Protein AF-A0A844MEP2-F1 (afdb_monomer)

Secondary structure (DSSP, 8-state):
--------------HHHHHHHHHHHT--HHHHHHHHTS-HHHHHHHHTTSSPPPHHHHHHHHHHHHHHHHHHHH-SS--GGGGG-B-TTS-BHHHHHHSSS--HHHHHHHHHHHHHHHHTTPPPPP---PPPHHHHHHHH-S--------B-TTT--B----

pLDDT: mean 77.65, std 20.52, range [38.84, 97.31]

Nearest PDB structures (foldseek):
  6fkg-assembly1_C  TM=6.777E-01  e=9.430E-04  Mycobacterium tuberculosis H37Rv
  8qnl-assembly1_D  TM=6.157E-01  e=3.769E-03  Pseudomonas aeruginosa PAO1
  8qnq-assembly1_B  TM=6.188E-01  e=3.769E-03  Pseudomonas aeruginosa PAO1
  8gug-assembly1_C-2  TM=6.137E-01  e=2.158E-02  Vibrio parahaemolyticus RIMD 2210633
  4ia8-assembly1_B  TM=8.366E-01  e=6.717E-01  Enterobacter sp. RFL1396

Foldseek 3Di:
DDCPPPPPVPDDDDLVLLVLLCQQQVDDLCLSCLLLVHDSVVNVCSNVVVDDDDPSSVVLSVLSSVLSVLLVVLDVHHLPPQQCAADPVRDHLSRLSNDPDRPVVVNSVNSNVSSVCVVVVNDRPDPPPPQPPVRVVVVVPPDDPDDDFDADPVPRDGDDDD

Radius of gyration: 23.88 Å; Cα contacts (8 Å, |Δi|>4): 126; chains: 1; bounding box: 70×36×71 Å

Structure (mmCIF, N/CA/C/O backbone):
data_AF-A0A844MEP2-F1
#
_entry.id   AF-A0A844MEP2-F1
#
loop_
_atom_site.group_PDB
_atom_site.id
_atom_site.type_symbol
_atom_site.label_atom_id
_atom_site.label_alt_id
_atom_site.label_comp_id
_atom_site.label_asym_id
_atom_site.label_entity_id
_atom_site.label_seq_id
_atom_site.pdbx_PDB_ins_code
_atom_site.Cartn_x
_atom_site.Cartn_y
_atom_site.Cartn_z
_atom_site.occupancy
_atom_site.B_iso_or_equiv
_atom_site.auth_seq_id
_atom_site.auth_comp_id
_atom_site.auth_asym_id
_atom_site.auth_atom_id
_atom_site.pdbx_PDB_model_num
ATOM 1 N N . MET A 1 1 ? -28.282 -8.936 -30.374 1.00 38.91 1 MET A N 1
ATOM 2 C CA . MET A 1 1 ? -26.816 -8.911 -30.577 1.00 38.91 1 MET A CA 1
ATOM 3 C C . MET A 1 1 ? -26.306 -7.753 -29.754 1.00 38.91 1 MET A C 1
ATOM 5 O O . MET A 1 1 ? -26.269 -6.623 -30.220 1.00 38.91 1 MET A O 1
ATOM 9 N N . ASP A 1 2 ? -26.074 -8.042 -28.482 1.00 40.22 2 ASP A N 1
ATOM 10 C CA . ASP A 1 2 ? -25.733 -7.070 -27.456 1.00 40.22 2 ASP A CA 1
ATOM 11 C C . ASP A 1 2 ? -24.254 -6.704 -27.552 1.00 40.22 2 ASP A C 1
ATOM 13 O O . ASP A 1 2 ? -23.377 -7.426 -27.079 1.00 40.22 2 ASP A O 1
ATOM 17 N N . GLU A 1 3 ? -23.970 -5.556 -28.164 1.00 38.84 3 GLU A N 1
ATOM 18 C CA . GLU A 1 3 ? -22.690 -4.867 -28.020 1.00 38.84 3 GLU A CA 1
ATOM 19 C C . GLU A 1 3 ? -22.607 -4.228 -26.626 1.00 38.84 3 GLU A C 1
ATOM 21 O O . GLU A 1 3 ? -22.638 -3.007 -26.457 1.00 38.84 3 GLU A O 1
ATOM 26 N N . ALA A 1 4 ? -22.467 -5.058 -25.592 1.00 39.66 4 ALA A N 1
ATOM 27 C CA . ALA A 1 4 ? -21.954 -4.604 -24.309 1.00 39.66 4 ALA A CA 1
ATOM 28 C C . ALA A 1 4 ? -20.4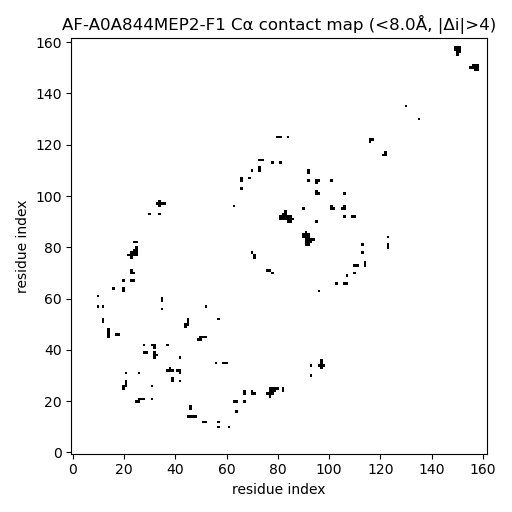65 -4.283 -24.496 1.00 39.66 4 ALA A C 1
ATOM 30 O O . ALA A 1 4 ? -19.586 -5.117 -24.275 1.00 39.66 4 ALA A O 1
ATOM 31 N N . LYS A 1 5 ? -20.188 -3.066 -24.982 1.00 42.03 5 LYS A N 1
ATOM 32 C CA . LYS A 1 5 ? -18.845 -2.501 -25.136 1.00 42.03 5 LYS A CA 1
ATOM 33 C C . LYS A 1 5 ? -18.115 -2.536 -23.796 1.00 42.03 5 LYS A C 1
ATOM 35 O O . LYS A 1 5 ? -18.253 -1.656 -22.951 1.00 42.03 5 LYS A O 1
ATOM 40 N N . ASN A 1 6 ? -17.336 -3.600 -23.663 1.00 43.22 6 ASN A N 1
ATOM 41 C CA . ASN A 1 6 ? -16.095 -3.768 -22.932 1.00 43.22 6 ASN A CA 1
ATOM 42 C C . ASN A 1 6 ? -15.346 -2.435 -22.734 1.00 43.22 6 ASN A C 1
ATOM 44 O O . ASN A 1 6 ? -14.435 -2.104 -23.491 1.00 43.22 6 ASN A O 1
ATOM 48 N N . ARG A 1 7 ? -15.701 -1.671 -21.695 1.00 43.31 7 ARG A N 1
ATOM 49 C CA . ARG A 1 7 ? -14.838 -0.619 -21.148 1.00 43.31 7 ARG A CA 1
ATOM 50 C C . ARG A 1 7 ? -13.739 -1.301 -20.340 1.00 43.31 7 ARG A C 1
ATOM 52 O O . ARG A 1 7 ? -13.753 -1.278 -19.114 1.00 43.31 7 ARG A O 1
ATOM 59 N N . LYS A 1 8 ? -12.787 -1.941 -21.026 1.00 44.16 8 LYS A N 1
ATOM 60 C CA . LYS A 1 8 ? -11.467 -2.142 -20.429 1.00 44.16 8 LYS A CA 1
ATOM 61 C C . LYS A 1 8 ? -10.918 -0.740 -20.209 1.00 44.16 8 LYS A C 1
ATOM 63 O O . LYS A 1 8 ? -10.584 -0.054 -21.165 1.00 44.16 8 LYS A O 1
ATOM 68 N N . SER A 1 9 ? -10.945 -0.298 -18.957 1.00 46.25 9 SER A N 1
ATOM 69 C CA . SER A 1 9 ? -10.125 0.807 -18.481 1.00 46.25 9 SER A CA 1
ATOM 70 C C . SER A 1 9 ? -8.682 0.434 -18.807 1.00 46.25 9 SER A C 1
ATOM 72 O O . SER A 1 9 ? -8.075 -0.397 -18.129 1.00 46.25 9 SER A O 1
ATOM 74 N N . GLU A 1 10 ? -8.196 0.923 -19.942 1.00 52.19 10 GLU A N 1
ATOM 75 C CA . GLU A 1 10 ? -6.817 0.773 -20.377 1.00 52.19 10 GLU A CA 1
ATOM 76 C C . GLU A 1 10 ? -6.003 1.698 -19.478 1.00 52.19 10 GLU A C 1
ATOM 78 O O . GLU A 1 10 ? -5.860 2.895 -19.714 1.00 52.19 10 GLU A O 1
ATOM 83 N N . PHE A 1 11 ? -5.629 1.165 -18.322 1.00 54.00 11 PHE A N 1
ATOM 84 C CA . PHE A 1 11 ? -4.899 1.915 -17.325 1.00 54.00 11 PHE A CA 1
ATOM 85 C C . PHE A 1 11 ? -3.478 2.138 -17.830 1.00 54.00 11 PHE A C 1
ATOM 87 O O . PHE A 1 11 ? -2.661 1.216 -17.859 1.00 54.00 11 PHE A O 1
ATOM 94 N N . VAL A 1 12 ? -3.207 3.364 -18.258 1.00 59.84 12 VAL A N 1
ATOM 95 C CA . VAL A 1 12 ? -1.874 3.806 -18.647 1.00 59.84 12 VAL A CA 1
ATOM 96 C C . VAL A 1 12 ? -1.109 4.097 -17.365 1.00 59.84 12 VAL A C 1
ATOM 98 O O . VAL A 1 12 ? -1.488 4.988 -16.611 1.00 59.84 12 VAL A O 1
ATOM 101 N N . TYR A 1 13 ? -0.053 3.324 -17.117 1.00 67.00 13 TYR A N 1
ATOM 102 C CA . TYR A 1 13 ? 0.840 3.508 -15.979 1.00 67.00 13 TYR A CA 1
ATOM 103 C C . TYR A 1 13 ? 1.248 4.983 -15.811 1.00 67.00 13 TYR A C 1
ATOM 105 O O . TYR A 1 13 ? 1.843 5.568 -16.718 1.00 67.00 13 TYR A O 1
ATOM 113 N N . ASN A 1 14 ? 0.985 5.572 -14.640 1.00 73.44 14 ASN A N 1
ATOM 114 C CA . ASN A 1 14 ? 1.493 6.894 -14.285 1.00 73.44 14 ASN A CA 1
ATOM 115 C C . ASN A 1 14 ? 2.255 6.860 -12.948 1.00 73.44 14 ASN A C 1
ATOM 117 O O . ASN A 1 14 ? 1.761 6.398 -11.920 1.00 73.44 14 ASN A O 1
ATOM 121 N N . VAL A 1 15 ? 3.468 7.422 -12.943 1.00 75.94 15 VAL A N 1
ATOM 122 C CA . VAL A 1 15 ? 4.328 7.596 -11.754 1.00 75.94 15 VAL A CA 1
ATOM 123 C C . VAL A 1 15 ? 3.575 8.221 -10.567 1.00 75.94 15 VAL A C 1
ATOM 125 O O . VAL A 1 15 ? 3.786 7.841 -9.408 1.00 75.94 15 VAL A O 1
ATOM 128 N N . GLY A 1 16 ? 2.673 9.167 -10.844 1.00 81.00 16 GLY A N 1
ATOM 129 C CA . GLY A 1 16 ? 1.845 9.830 -9.837 1.00 81.00 16 GLY A CA 1
ATOM 130 C C . GLY A 1 16 ? 0.936 8.868 -9.069 1.00 81.00 16 GLY A C 1
ATOM 131 O O . GLY A 1 16 ? 0.654 9.097 -7.893 1.00 81.00 16 GLY A O 1
ATOM 132 N N . GLU A 1 17 ? 0.542 7.750 -9.672 1.00 85.50 17 GLU A N 1
ATOM 133 C CA . GLU A 1 17 ? -0.393 6.794 -9.076 1.00 85.50 17 GLU A CA 1
ATOM 134 C C . GLU A 1 17 ? 0.278 5.942 -8.007 1.00 85.50 17 GLU A C 1
ATOM 136 O O . GLU A 1 17 ? -0.287 5.767 -6.930 1.00 85.50 17 GLU A O 1
ATOM 141 N N . ILE A 1 18 ? 1.524 5.503 -8.228 1.00 89.50 18 ILE A N 1
ATOM 142 C CA . ILE A 1 18 ? 2.307 4.818 -7.184 1.00 89.50 18 ILE A CA 1
ATOM 143 C C . ILE A 1 18 ? 2.434 5.721 -5.952 1.00 89.50 18 ILE A C 1
ATOM 145 O O . ILE A 1 18 ? 2.292 5.262 -4.816 1.00 89.50 18 ILE A O 1
ATOM 149 N N . SER A 1 19 ? 2.679 7.014 -6.165 1.00 90.12 19 SER A N 1
ATOM 150 C CA . SER A 1 19 ? 2.784 7.985 -5.074 1.00 90.12 19 SER A CA 1
ATOM 151 C C . SER A 1 19 ? 1.434 8.222 -4.386 1.00 90.12 19 SER A C 1
ATOM 153 O O . SER A 1 19 ? 1.382 8.262 -3.157 1.00 90.12 19 SER A O 1
ATOM 155 N N . SER A 1 20 ? 0.338 8.297 -5.147 1.00 91.31 20 SER A N 1
ATOM 156 C CA . SER A 1 20 ? -1.028 8.434 -4.621 1.00 91.31 20 SER A CA 1
ATOM 157 C C . SER A 1 20 ? -1.436 7.241 -3.755 1.00 91.31 20 SER A C 1
ATOM 159 O O . SER A 1 20 ? -1.905 7.434 -2.635 1.00 91.31 20 SER A O 1
ATOM 161 N N . ILE A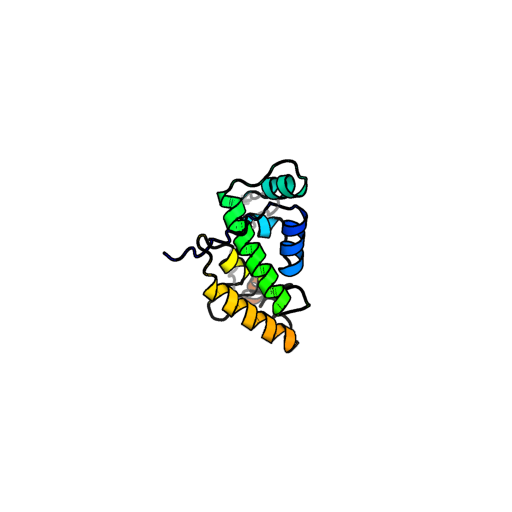 1 21 ? -1.208 6.013 -4.232 1.00 94.00 21 ILE A N 1
ATOM 162 C CA . ILE A 1 21 ? -1.492 4.771 -3.493 1.00 94.00 21 ILE A CA 1
ATOM 163 C C . ILE A 1 21 ? -0.749 4.772 -2.161 1.00 94.00 21 ILE A C 1
ATOM 165 O O . ILE A 1 21 ? -1.335 4.515 -1.110 1.00 94.00 21 ILE A O 1
ATOM 169 N N . ARG A 1 22 ? 0.552 5.080 -2.196 1.00 94.19 22 ARG A N 1
ATOM 170 C CA . ARG A 1 22 ? 1.386 5.095 -0.993 1.00 94.19 22 ARG A CA 1
ATOM 171 C C . ARG A 1 22 ? 0.908 6.116 0.027 1.00 94.19 22 ARG A C 1
ATOM 173 O O . ARG A 1 22 ? 0.904 5.803 1.213 1.00 94.19 22 ARG A O 1
ATOM 180 N N . SER A 1 23 ? 0.516 7.304 -0.422 1.00 93.69 23 SER A N 1
ATOM 181 C CA . SER A 1 23 ? 0.000 8.356 0.454 1.00 93.69 23 SER A CA 1
ATOM 182 C C . SER A 1 23 ? -1.333 7.954 1.084 1.00 93.69 23 SER A C 1
ATOM 184 O O . SER A 1 23 ? -1.450 7.973 2.307 1.00 93.69 23 SER A O 1
ATOM 186 N N . SER A 1 24 ? -2.294 7.510 0.270 1.00 93.88 24 SER A N 1
ATOM 187 C CA . SER A 1 24 ? -3.633 7.098 0.714 1.00 93.88 24 SER A CA 1
ATOM 188 C C . SER A 1 24 ? -3.573 5.935 1.717 1.00 93.88 24 SER A C 1
ATOM 190 O O . SER A 1 24 ? -4.100 6.020 2.827 1.00 93.88 24 SER A O 1
ATOM 192 N N . LEU A 1 25 ? -2.804 4.888 1.402 1.00 94.38 25 LEU A N 1
ATOM 193 C CA . LEU A 1 25 ? -2.690 3.684 2.233 1.00 94.38 25 LEU A CA 1
ATOM 194 C C . LEU A 1 25 ? -1.558 3.744 3.278 1.00 94.38 25 LEU A C 1
ATOM 196 O O . LEU A 1 25 ? -1.350 2.785 4.019 1.00 94.38 25 LEU A O 1
ATOM 200 N N . SER A 1 26 ? -0.814 4.854 3.361 1.00 95.50 26 SER A N 1
ATOM 201 C CA . SER A 1 26 ? 0.326 5.035 4.285 1.00 95.50 26 SER A CA 1
ATOM 202 C C . SER A 1 26 ? 1.405 3.944 4.185 1.00 95.50 26 SER A C 1
ATOM 204 O O . SER A 1 26 ? 1.912 3.430 5.194 1.00 95.50 26 SER A O 1
ATOM 206 N N . LEU A 1 27 ? 1.763 3.598 2.946 1.00 94.75 27 LEU A N 1
ATOM 207 C CA . LEU A 1 27 ? 2.711 2.534 2.617 1.00 94.75 27 LEU A CA 1
ATOM 208 C C . LEU A 1 27 ? 4.132 3.066 2.395 1.00 94.75 27 LEU A C 1
ATOM 210 O O . LEU A 1 27 ? 4.391 4.010 1.634 1.00 94.75 27 LEU A O 1
ATOM 214 N N . THR A 1 28 ? 5.098 2.376 2.992 1.00 94.94 28 THR A N 1
ATOM 215 C CA . THR A 1 28 ? 6.515 2.534 2.650 1.00 94.94 28 THR A CA 1
ATOM 216 C C . THR A 1 28 ? 6.819 1.922 1.278 1.00 94.94 28 THR A C 1
ATOM 218 O O . THR A 1 28 ? 6.073 1.087 0.771 1.00 94.94 28 THR A O 1
ATOM 221 N N . VAL A 1 29 ? 7.955 2.287 0.669 1.00 93.19 29 VAL A N 1
ATOM 222 C CA . VAL A 1 29 ? 8.410 1.651 -0.587 1.00 93.19 29 VAL A CA 1
ATOM 223 C C . VAL A 1 29 ? 8.623 0.144 -0.403 1.00 93.19 29 VAL A C 1
ATOM 225 O O . VAL A 1 29 ? 8.310 -0.639 -1.292 1.00 93.19 29 VAL A O 1
ATOM 228 N N . THR A 1 30 ? 9.108 -0.277 0.768 1.00 95.75 30 THR A N 1
ATOM 229 C CA . THR A 1 30 ? 9.291 -1.696 1.099 1.00 95.75 30 THR A CA 1
ATOM 230 C C . THR A 1 30 ? 7.964 -2.451 1.131 1.00 95.75 30 THR A C 1
ATOM 232 O O . THR A 1 30 ? 7.882 -3.565 0.622 1.00 95.75 30 THR A O 1
ATOM 235 N N . GLU A 1 31 ? 6.925 -1.859 1.713 1.00 96.06 31 GLU A N 1
ATOM 236 C CA . GLU A 1 31 ? 5.591 -2.465 1.752 1.00 96.06 31 GLU A CA 1
ATOM 237 C C . GLU A 1 31 ? 4.937 -2.462 0.376 1.00 96.06 31 GLU A C 1
ATOM 239 O O . GLU A 1 31 ? 4.375 -3.476 -0.014 1.00 96.06 31 GLU A O 1
ATOM 244 N N . MET A 1 32 ? 5.090 -1.383 -0.397 1.00 95.50 32 MET A N 1
ATOM 245 C CA . MET A 1 32 ? 4.624 -1.329 -1.783 1.00 95.50 32 MET A CA 1
ATOM 246 C C . MET A 1 32 ? 5.267 -2.429 -2.635 1.00 95.50 32 MET A C 1
ATOM 248 O O . MET A 1 32 ? 4.577 -3.103 -3.389 1.00 95.50 32 MET A O 1
ATOM 252 N N . ALA A 1 33 ? 6.575 -2.653 -2.482 1.00 96.25 33 ALA A N 1
ATOM 253 C CA . ALA A 1 33 ? 7.292 -3.721 -3.175 1.00 96.25 33 ALA A CA 1
ATOM 254 C C . ALA A 1 33 ? 6.738 -5.107 -2.810 1.00 96.25 33 ALA A C 1
ATOM 256 O O . ALA A 1 33 ? 6.478 -5.916 -3.696 1.00 96.25 33 ALA A O 1
ATOM 257 N N . LYS A 1 34 ? 6.476 -5.356 -1.519 1.00 97.31 34 LYS A N 1
ATOM 258 C CA . LYS A 1 34 ? 5.850 -6.604 -1.052 1.00 97.31 34 LYS A CA 1
ATOM 259 C C . LYS A 1 34 ? 4.437 -6.782 -1.602 1.00 97.31 34 LYS A C 1
ATOM 261 O O . LYS A 1 34 ? 4.144 -7.830 -2.165 1.00 97.31 34 LYS A O 1
ATOM 266 N N . ILE A 1 35 ? 3.607 -5.746 -1.503 1.00 96.31 35 ILE A N 1
ATOM 267 C CA . ILE A 1 35 ? 2.237 -5.739 -2.020 1.00 96.31 35 ILE A CA 1
ATOM 268 C C . ILE A 1 35 ? 2.239 -5.994 -3.517 1.00 96.31 35 ILE A C 1
ATOM 270 O O . ILE A 1 35 ? 1.443 -6.793 -3.976 1.00 96.31 35 ILE A O 1
ATOM 274 N N . LEU A 1 36 ? 3.133 -5.376 -4.289 1.00 94.69 36 LEU A N 1
ATOM 275 C CA . LEU A 1 36 ? 3.229 -5.581 -5.737 1.00 94.69 36 LEU A CA 1
ATOM 276 C C . LEU A 1 36 ? 4.043 -6.819 -6.133 1.00 94.69 36 LEU A C 1
ATOM 278 O O . LEU A 1 36 ? 4.110 -7.129 -7.318 1.00 94.69 36 LEU A O 1
ATOM 282 N N . ARG A 1 37 ? 4.613 -7.540 -5.159 1.00 94.88 37 ARG A N 1
ATOM 283 C CA . ARG A 1 37 ? 5.431 -8.750 -5.340 1.00 94.88 37 ARG A CA 1
ATOM 284 C C . ARG A 1 37 ? 6.614 -8.533 -6.288 1.00 94.88 37 ARG A C 1
ATOM 286 O O . ARG A 1 37 ? 6.938 -9.383 -7.111 1.00 94.88 37 ARG A O 1
ATOM 293 N N . VAL A 1 38 ? 7.266 -7.385 -6.142 1.00 95.25 38 VAL A N 1
ATOM 294 C CA . VAL A 1 38 ? 8.484 -7.008 -6.869 1.00 95.25 38 VAL A CA 1
ATOM 295 C C . VAL A 1 38 ? 9.572 -6.575 -5.895 1.00 95.25 38 VAL A C 1
ATOM 297 O O . VAL A 1 38 ? 9.345 -6.423 -4.694 1.00 95.25 38 VAL A O 1
ATOM 300 N N . GLU A 1 39 ? 10.776 -6.343 -6.403 1.00 96.38 39 GLU A N 1
ATOM 301 C CA . GLU A 1 39 ? 11.849 -5.791 -5.590 1.00 96.38 39 GLU A CA 1
ATOM 302 C C . GLU A 1 39 ? 11.697 -4.279 -5.390 1.00 96.38 39 GLU A C 1
ATOM 304 O O . GLU A 1 39 ? 11.111 -3.557 -6.197 1.00 96.38 39 GLU A O 1
ATOM 309 N N . ARG A 1 40 ? 12.292 -3.757 -4.310 1.00 95.44 40 ARG A N 1
ATOM 310 C CA . ARG A 1 40 ? 12.295 -2.309 -4.030 1.00 95.44 40 ARG A CA 1
ATOM 311 C C . ARG A 1 40 ? 12.920 -1.504 -5.167 1.00 95.44 40 ARG A C 1
ATOM 313 O O . ARG A 1 40 ? 12.434 -0.421 -5.474 1.00 95.44 40 ARG A O 1
ATOM 320 N N . GLN A 1 41 ? 13.974 -2.037 -5.787 1.00 94.31 41 GLN A N 1
ATOM 321 C CA . GLN A 1 41 ? 14.646 -1.400 -6.920 1.00 94.31 41 GLN A CA 1
ATOM 322 C C . GLN A 1 41 ? 13.690 -1.213 -8.102 1.00 94.31 41 GLN A C 1
ATOM 324 O O . GLN A 1 41 ? 13.689 -0.151 -8.714 1.00 94.31 41 GLN A O 1
ATOM 329 N N . THR A 1 42 ? 12.808 -2.183 -8.352 1.00 94.00 42 THR A N 1
ATOM 330 C CA . THR A 1 42 ? 11.766 -2.093 -9.379 1.00 94.00 42 THR A CA 1
ATOM 331 C C . THR A 1 42 ? 10.800 -0.942 -9.100 1.00 94.00 42 THR A C 1
ATOM 333 O O . THR A 1 42 ? 10.491 -0.174 -10.004 1.00 94.00 42 THR A O 1
ATOM 336 N N . ILE A 1 43 ? 10.386 -0.752 -7.841 1.00 93.12 43 ILE A N 1
ATOM 337 C CA . ILE A 1 43 ? 9.528 0.381 -7.459 1.00 93.12 43 ILE A CA 1
ATOM 338 C C . ILE A 1 43 ? 10.231 1.719 -7.703 1.00 93.12 43 ILE A C 1
ATOM 340 O O . ILE A 1 43 ? 9.620 2.638 -8.243 1.00 93.12 43 ILE A O 1
ATOM 344 N N . TYR A 1 44 ? 11.507 1.842 -7.330 1.00 93.00 44 TYR A N 1
ATOM 345 C CA . TYR A 1 44 ? 12.268 3.065 -7.594 1.00 93.00 44 TYR A CA 1
ATOM 346 C C . TYR A 1 44 ? 12.446 3.327 -9.089 1.00 93.00 44 TYR A C 1
ATOM 348 O O . TYR A 1 44 ? 12.311 4.468 -9.515 1.00 93.00 44 TYR A O 1
ATOM 356 N N . ALA A 1 45 ? 12.696 2.286 -9.882 1.00 90.88 45 ALA A N 1
ATOM 357 C CA . ALA A 1 45 ? 12.826 2.397 -11.329 1.00 90.88 45 ALA A CA 1
ATOM 358 C C . ALA A 1 45 ? 11.522 2.858 -11.995 1.00 90.88 45 ALA A C 1
ATOM 360 O O . ALA A 1 45 ? 11.551 3.710 -12.881 1.00 90.88 45 ALA A O 1
ATOM 361 N N . TRP A 1 46 ? 10.381 2.346 -11.528 1.00 92.44 46 TRP A N 1
ATOM 362 C CA . TRP A 1 46 ? 9.062 2.802 -11.957 1.00 92.44 46 TRP A CA 1
ATOM 363 C C . TRP A 1 46 ? 8.839 4.264 -11.572 1.00 92.44 46 TRP A C 1
ATOM 365 O O . TRP A 1 46 ? 8.541 5.077 -12.444 1.00 92.44 46 TRP A O 1
ATOM 375 N N . ILE A 1 47 ? 9.056 4.633 -10.304 1.00 88.62 47 ILE A N 1
ATOM 376 C CA . ILE A 1 47 ? 8.897 6.022 -9.837 1.00 88.62 47 ILE A CA 1
ATOM 377 C C . ILE A 1 47 ? 9.816 6.985 -10.606 1.00 88.62 47 ILE A C 1
ATOM 379 O O . ILE A 1 47 ? 9.415 8.102 -10.914 1.00 88.62 47 ILE A O 1
ATOM 383 N N . GLY A 1 48 ? 11.037 6.561 -10.932 1.00 86.56 48 GLY A N 1
ATOM 384 C CA . GLY A 1 48 ? 11.992 7.346 -11.714 1.00 86.56 48 GLY A CA 1
ATOM 385 C C . GLY A 1 48 ? 11.702 7.390 -13.216 1.00 86.56 48 GLY A C 1
ATOM 386 O O . GLY A 1 48 ? 12.449 8.040 -13.941 1.00 86.56 48 GLY A O 1
ATOM 387 N N . GLY A 1 49 ? 10.669 6.692 -13.699 1.00 85.56 49 GLY A N 1
ATOM 388 C CA . GLY A 1 49 ? 10.332 6.616 -15.123 1.00 85.56 49 GLY A CA 1
ATOM 389 C C . GLY A 1 49 ? 11.379 5.884 -15.968 1.00 85.56 49 GLY A C 1
ATOM 390 O O . GLY A 1 49 ? 11.395 6.027 -17.184 1.00 85.56 49 GLY A O 1
ATOM 391 N N . SER A 1 50 ? 12.274 5.118 -15.338 1.00 85.38 50 SER A N 1
ATOM 392 C CA . SER A 1 50 ? 13.344 4.393 -16.031 1.00 85.38 50 SER A CA 1
ATOM 393 C C . SER A 1 50 ? 12.820 3.173 -16.788 1.00 85.38 50 SER A C 1
ATOM 395 O O . SER A 1 50 ? 13.385 2.803 -17.811 1.00 85.38 50 SER A O 1
ATOM 397 N N . PHE A 1 51 ? 11.748 2.551 -16.286 1.00 83.88 51 PHE A N 1
ATOM 398 C CA . PHE A 1 51 ? 11.075 1.412 -16.909 1.00 83.88 51 PHE A CA 1
ATOM 399 C C . PHE A 1 51 ? 9.577 1.442 -16.610 1.00 83.88 51 PHE A C 1
ATOM 401 O O . PHE A 1 51 ? 9.156 1.943 -15.567 1.00 83.88 51 PHE A O 1
ATOM 408 N N . GLU A 1 52 ? 8.786 0.835 -17.489 1.00 87.12 52 GLU A N 1
ATOM 409 C CA . GLU A 1 52 ? 7.358 0.613 -17.267 1.00 87.12 52 GLU A CA 1
ATOM 410 C C . GLU A 1 52 ? 7.101 -0.775 -16.649 1.00 87.12 52 GLU A C 1
ATOM 412 O O . GLU A 1 52 ? 7.885 -1.711 -16.859 1.00 87.12 52 GLU A O 1
ATOM 417 N N . PRO A 1 53 ? 6.022 -0.960 -15.866 1.00 88.88 53 PRO A N 1
ATOM 418 C CA . PRO A 1 53 ? 5.683 -2.267 -15.316 1.00 88.88 53 PRO A CA 1
ATOM 419 C C . PRO A 1 53 ? 5.277 -3.260 -16.414 1.00 88.88 53 PRO A C 1
ATOM 421 O O . PRO A 1 53 ? 4.560 -2.909 -17.345 1.00 88.88 53 PRO A O 1
ATOM 424 N N . HIS A 1 54 ? 5.654 -4.532 -16.264 1.00 89.69 54 HIS A N 1
ATOM 425 C CA . HIS A 1 54 ? 5.141 -5.621 -17.106 1.00 89.69 54 HIS A CA 1
ATOM 426 C C . HIS A 1 54 ? 3.606 -5.755 -16.962 1.00 89.69 54 HIS A C 1
ATOM 428 O O . HIS A 1 54 ? 3.101 -5.506 -15.863 1.00 89.69 54 HIS A O 1
ATOM 434 N N . PRO A 1 55 ? 2.847 -6.209 -17.983 1.00 87.75 55 PRO A N 1
ATOM 435 C CA . PRO A 1 55 ? 1.381 -6.299 -17.925 1.00 87.75 55 PRO A CA 1
ATOM 436 C C . PRO A 1 55 ? 0.796 -7.004 -16.688 1.00 87.75 55 PRO A C 1
ATOM 438 O O . PRO A 1 55 ? -0.221 -6.575 -16.146 1.00 87.75 55 PRO A O 1
ATOM 441 N N . SER A 1 56 ? 1.452 -8.053 -16.185 1.00 87.00 56 SER A N 1
ATOM 442 C CA . SER A 1 56 ? 1.054 -8.733 -14.940 1.00 87.00 56 SER A CA 1
ATOM 443 C C . SER A 1 56 ? 1.137 -7.816 -13.713 1.00 87.00 56 SER A C 1
ATOM 445 O O . SER A 1 56 ? 0.231 -7.791 -12.880 1.00 87.00 56 SER A O 1
ATOM 447 N N . ASN A 1 57 ? 2.203 -7.019 -13.629 1.00 91.00 57 ASN A N 1
ATOM 448 C CA . ASN A 1 57 ? 2.417 -6.058 -12.554 1.00 91.00 57 ASN A CA 1
ATOM 449 C C . ASN A 1 57 ? 1.476 -4.861 -12.698 1.00 91.00 57 ASN A C 1
ATOM 451 O O . ASN A 1 57 ? 0.956 -4.391 -11.691 1.00 91.00 57 ASN A O 1
ATOM 455 N N . GLN A 1 58 ? 1.204 -4.419 -13.932 1.00 90.81 58 GLN A N 1
ATOM 456 C CA . GLN A 1 58 ? 0.190 -3.397 -14.205 1.00 90.81 58 GLN A CA 1
ATOM 457 C C . GLN A 1 58 ? -1.184 -3.858 -13.715 1.00 90.81 58 GLN A C 1
ATOM 459 O O . GLN A 1 58 ? -1.830 -3.148 -12.957 1.00 90.81 58 GLN A O 1
ATOM 464 N N . SER A 1 59 ? -1.611 -5.081 -14.047 1.00 90.75 59 SER A N 1
ATOM 465 C CA . SER A 1 59 ? -2.910 -5.592 -13.591 1.00 90.75 59 SER A CA 1
ATOM 466 C C . SER A 1 59 ? -3.037 -5.577 -12.065 1.00 90.75 59 SER A C 1
ATOM 468 O O . SER A 1 59 ? -4.063 -5.138 -11.540 1.00 90.75 59 SER A O 1
ATOM 470 N N . ARG A 1 60 ? -1.991 -5.994 -11.341 1.00 93.44 60 ARG A N 1
ATOM 471 C CA . ARG A 1 60 ? -1.983 -5.928 -9.875 1.00 93.44 60 ARG A CA 1
ATOM 472 C C . ARG A 1 60 ? -1.979 -4.486 -9.367 1.00 93.44 60 ARG A C 1
ATOM 474 O O . ARG A 1 60 ? -2.745 -4.175 -8.459 1.00 93.44 60 ARG A O 1
ATOM 481 N N . LEU A 1 61 ? -1.179 -3.605 -9.965 1.00 93.44 61 LEU A N 1
ATOM 482 C CA . LEU A 1 61 ? -1.142 -2.181 -9.628 1.00 93.44 61 LEU A CA 1
ATOM 483 C C . LEU A 1 61 ? -2.524 -1.531 -9.779 1.00 93.44 61 LEU A C 1
ATOM 485 O O . LEU A 1 61 ? -2.945 -0.814 -8.877 1.00 93.44 61 LEU A O 1
ATOM 489 N N . ASN A 1 62 ? -3.266 -1.850 -10.841 1.00 92.00 62 ASN A N 1
ATOM 490 C CA . ASN A 1 62 ? -4.611 -1.317 -11.094 1.00 92.00 62 ASN A CA 1
ATOM 491 C C . ASN A 1 62 ? -5.602 -1.727 -10.005 1.00 92.00 62 ASN A C 1
ATOM 493 O O . ASN A 1 62 ? -6.433 -0.922 -9.580 1.00 92.00 62 ASN A O 1
ATOM 497 N N . LYS A 1 63 ? -5.506 -2.973 -9.529 1.00 93.94 63 LYS A N 1
ATOM 498 C CA . LYS A 1 63 ? -6.328 -3.461 -8.415 1.00 93.94 63 LYS A CA 1
ATOM 499 C C . LYS A 1 63 ? -6.010 -2.708 -7.129 1.00 93.94 63 LYS A C 1
ATOM 501 O O . LYS A 1 63 ? -6.914 -2.172 -6.498 1.00 93.94 63 LYS A O 1
ATOM 506 N N . ILE A 1 64 ? -4.728 -2.590 -6.783 1.00 95.56 64 ILE A N 1
ATOM 507 C CA . ILE A 1 64 ? -4.292 -1.839 -5.596 1.00 95.56 64 ILE A CA 1
ATOM 508 C C . ILE A 1 64 ? -4.688 -0.360 -5.701 1.00 95.56 64 ILE A C 1
ATOM 510 O O . ILE A 1 64 ? -5.119 0.233 -4.715 1.00 95.56 64 ILE A O 1
ATOM 514 N N . HIS A 1 65 ? -4.604 0.231 -6.892 1.00 94.62 65 HIS A N 1
ATOM 515 C CA . HIS A 1 65 ? -5.056 1.597 -7.125 1.00 94.62 65 HIS A CA 1
ATOM 516 C C . HIS A 1 65 ? -6.563 1.747 -6.916 1.00 94.62 65 HIS A C 1
ATOM 518 O O . HIS A 1 65 ? -6.991 2.683 -6.249 1.00 94.62 65 HIS A O 1
ATOM 524 N N . SER A 1 66 ? -7.361 0.807 -7.424 1.00 94.31 66 SER A N 1
ATOM 525 C CA . SER A 1 66 ? -8.815 0.802 -7.228 1.00 94.31 66 SER A CA 1
ATOM 526 C C . SER A 1 66 ? -9.180 0.694 -5.745 1.00 94.31 66 SER A C 1
ATOM 528 O O . SER A 1 66 ? -10.060 1.410 -5.276 1.00 94.31 66 SER A O 1
ATOM 530 N N . ILE A 1 67 ? -8.442 -0.119 -4.985 1.00 96.12 67 ILE A N 1
ATOM 531 C CA . ILE A 1 67 ? -8.588 -0.244 -3.529 1.00 96.12 67 ILE A CA 1
ATOM 532 C C . ILE A 1 67 ? -8.227 1.072 -2.818 1.00 96.12 67 ILE A C 1
ATOM 534 O O . ILE A 1 67 ? -8.958 1.511 -1.932 1.00 96.12 67 ILE A O 1
ATOM 538 N N . ALA A 1 68 ? -7.135 1.734 -3.214 1.00 95.88 68 ALA A N 1
ATOM 539 C 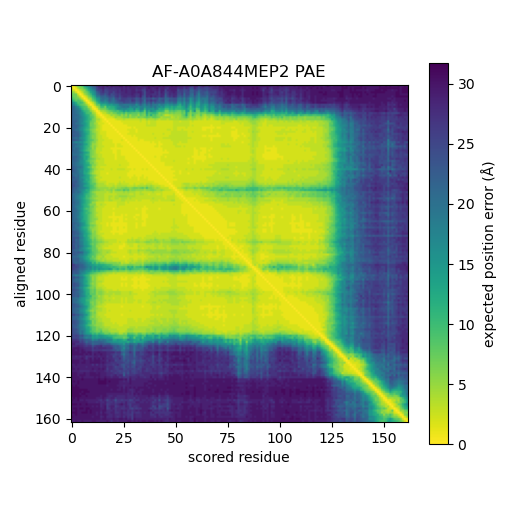CA . ALA A 1 68 ? -6.764 3.041 -2.665 1.00 95.88 68 ALA A CA 1
ATOM 540 C C . ALA A 1 68 ? -7.824 4.110 -2.976 1.00 95.88 68 ALA A C 1
ATOM 542 O O . ALA A 1 68 ? -8.206 4.878 -2.100 1.00 95.88 68 ALA A O 1
ATOM 543 N N . LYS A 1 69 ? -8.373 4.112 -4.197 1.00 95.00 69 LYS A N 1
ATOM 544 C CA . LYS A 1 69 ? -9.482 5.001 -4.565 1.00 95.00 69 LYS A CA 1
ATOM 545 C C . LYS A 1 69 ? -10.733 4.725 -3.752 1.00 95.00 69 LYS A C 1
ATOM 547 O O . LYS A 1 69 ? -11.392 5.669 -3.338 1.00 95.00 69 LYS A O 1
ATOM 552 N N . TYR A 1 70 ? -11.045 3.461 -3.495 1.00 96.44 70 TYR A N 1
ATOM 553 C CA . TYR A 1 70 ? -12.148 3.109 -2.614 1.00 96.44 70 TYR A CA 1
ATOM 554 C C . TYR A 1 70 ? -11.921 3.644 -1.194 1.00 96.44 70 TYR A C 1
ATOM 556 O O . TYR A 1 70 ? -12.823 4.262 -0.634 1.00 96.44 70 TYR A O 1
ATOM 564 N N . TRP A 1 71 ? -10.710 3.521 -0.643 1.00 96.88 71 TRP A N 1
ATOM 565 C CA . TRP A 1 71 ? -10.376 4.149 0.639 1.00 96.88 71 TRP A CA 1
ATOM 566 C C . TRP A 1 71 ? -10.591 5.668 0.629 1.00 96.88 71 TRP A C 1
ATOM 568 O O . TRP A 1 71 ? -11.232 6.186 1.541 1.00 96.88 71 TRP A O 1
ATOM 578 N N . ASP A 1 72 ? -10.150 6.363 -0.425 1.00 95.19 72 ASP A N 1
ATOM 579 C CA . ASP A 1 72 ? -10.351 7.813 -0.572 1.00 95.19 72 ASP A CA 1
ATOM 580 C C . ASP A 1 72 ? -11.849 8.206 -0.570 1.00 95.19 72 ASP A C 1
ATOM 582 O O . ASP A 1 72 ? -12.190 9.335 -0.219 1.00 95.19 72 ASP A O 1
ATOM 586 N N . THR A 1 73 ? -12.763 7.293 -0.942 1.00 96.50 73 THR A N 1
ATOM 587 C CA . THR A 1 73 ? -14.220 7.525 -0.832 1.00 96.50 73 THR A CA 1
ATOM 588 C C . THR A 1 73 ? -14.774 7.322 0.578 1.00 96.50 73 THR A C 1
ATOM 590 O O . THR A 1 73 ? -15.808 7.900 0.909 1.00 96.50 73 THR A O 1
ATOM 593 N N . LEU A 1 74 ? -14.109 6.511 1.402 1.00 94.88 74 LEU A N 1
ATOM 594 C CA . LEU A 1 74 ? -14.524 6.211 2.774 1.00 94.88 74 LEU A CA 1
ATOM 595 C C . LEU A 1 74 ? -13.958 7.214 3.784 1.00 94.88 74 LEU A C 1
ATOM 597 O O . LEU A 1 74 ? -14.590 7.493 4.799 1.00 94.88 74 LEU A O 1
ATOM 601 N N . SER A 1 75 ? -12.754 7.730 3.532 1.00 93.62 75 SER A N 1
ATOM 602 C CA . SER A 1 75 ? -12.013 8.567 4.471 1.00 93.62 75 SER A CA 1
ATOM 603 C C . SER A 1 75 ? -11.233 9.657 3.743 1.00 93.62 75 SER A C 1
ATOM 605 O O . SER A 1 75 ? -10.498 9.393 2.796 1.00 93.62 75 SER A O 1
ATOM 607 N N . SER A 1 76 ? -11.315 10.887 4.255 1.00 90.50 76 SER A N 1
ATOM 608 C CA . SER A 1 76 ? -10.446 11.995 3.832 1.00 90.50 76 SER A CA 1
ATOM 609 C C . SER A 1 76 ? -9.038 11.917 4.433 1.00 90.50 76 SER A C 1
ATOM 611 O O . SER A 1 76 ? -8.139 12.647 4.014 1.00 90.50 76 SER A O 1
ATOM 613 N N . LEU A 1 77 ? -8.840 11.045 5.425 1.00 91.44 77 LEU A N 1
ATOM 614 C CA . LEU A 1 77 ? -7.558 10.787 6.067 1.00 91.44 77 LEU A CA 1
ATOM 615 C C . LEU A 1 77 ? -6.895 9.537 5.476 1.00 91.44 77 LEU A C 1
ATOM 617 O O . LEU A 1 77 ? -7.586 8.570 5.138 1.00 91.44 77 LEU A O 1
ATOM 621 N N . PRO A 1 78 ? -5.555 9.506 5.401 1.00 92.69 78 PRO A N 1
ATOM 622 C CA . PRO A 1 78 ? -4.841 8.303 5.006 1.00 92.69 78 PRO A CA 1
ATOM 623 C C . PRO A 1 78 ? -5.006 7.198 6.061 1.00 92.69 78 PRO A C 1
ATOM 625 O O . PRO A 1 78 ? -5.173 7.484 7.248 1.00 92.69 78 PRO A O 1
ATOM 628 N N . VAL A 1 79 ? -4.898 5.931 5.645 1.00 92.56 79 VAL A N 1
ATOM 629 C CA . VAL A 1 79 ? -5.082 4.758 6.531 1.00 92.56 79 VAL A CA 1
ATOM 630 C C . VAL A 1 79 ? -4.161 4.804 7.763 1.00 92.56 79 VAL A C 1
ATOM 632 O O . VAL A 1 79 ? -4.500 4.327 8.845 1.00 92.56 79 VAL A O 1
ATOM 635 N N . GLY A 1 80 ? -2.964 5.373 7.628 1.00 91.19 80 GLY A N 1
ATOM 636 C CA . GLY A 1 80 ? -2.034 5.561 8.735 1.00 91.19 80 GLY A CA 1
ATOM 637 C C . GLY A 1 80 ? -1.473 4.246 9.281 1.00 91.19 80 GLY A C 1
ATOM 638 O O . GLY A 1 80 ? -1.007 3.372 8.547 1.00 91.19 80 GLY A O 1
ATOM 639 N N . ASN A 1 81 ? -1.459 4.108 10.607 1.00 88.44 81 ASN A N 1
ATOM 640 C CA . ASN A 1 81 ? -0.917 2.918 11.269 1.00 88.44 81 ASN A CA 1
ATOM 641 C C . ASN A 1 81 ? -1.852 1.703 11.203 1.00 88.44 81 ASN A C 1
ATOM 643 O O . ASN A 1 81 ? -1.376 0.580 11.376 1.00 88.44 81 ASN A O 1
ATOM 647 N N . PHE A 1 82 ? -3.134 1.908 10.890 1.00 89.06 82 PHE A N 1
ATOM 648 C CA . PHE A 1 82 ? -4.131 0.842 10.793 1.00 89.06 82 PHE A CA 1
ATOM 649 C C . PHE A 1 82 ? -3.820 -0.180 9.696 1.00 89.06 82 PHE A C 1
ATOM 651 O O . PHE A 1 82 ? -4.177 -1.344 9.831 1.00 89.06 82 PHE A O 1
ATOM 658 N N . VAL A 1 83 ? -3.060 0.201 8.662 1.00 92.94 83 VAL A N 1
ATOM 659 C CA . VAL A 1 83 ? -2.675 -0.717 7.576 1.00 92.94 83 VAL A CA 1
ATOM 660 C C . VAL A 1 83 ? -1.894 -1.936 8.084 1.00 92.94 83 VAL A C 1
ATOM 662 O O . VAL A 1 83 ? -1.952 -3.002 7.487 1.00 92.94 83 VAL A O 1
ATOM 665 N N . ARG A 1 84 ? -1.192 -1.798 9.216 1.00 92.25 84 ARG A N 1
ATOM 666 C CA . ARG A 1 84 ? -0.381 -2.846 9.862 1.00 92.25 84 ARG A CA 1
ATOM 667 C C . ARG A 1 84 ? -1.091 -3.516 11.042 1.00 92.25 84 ARG A C 1
ATOM 669 O O . ARG A 1 84 ? -0.489 -4.342 11.725 1.00 92.25 84 ARG A O 1
ATOM 676 N N . GLN A 1 85 ? -2.324 -3.121 11.341 1.00 86.25 85 GLN A N 1
ATOM 677 C CA . GLN A 1 85 ? -3.063 -3.618 12.491 1.00 86.25 85 GLN A CA 1
ATOM 678 C C . GLN A 1 85 ? -3.870 -4.855 12.107 1.00 86.25 85 GLN A C 1
ATOM 680 O O . GLN A 1 85 ? -4.665 -4.814 11.175 1.00 86.25 85 GLN A O 1
ATOM 685 N N . SER A 1 86 ? -3.692 -5.942 12.854 1.00 86.19 86 SER A N 1
ATOM 686 C CA . SER A 1 86 ? -4.540 -7.125 12.724 1.00 86.19 86 SER A CA 1
ATOM 687 C C . SER A 1 86 ? -5.952 -6.848 13.239 1.00 86.19 86 SER A C 1
ATOM 689 O O . SER A 1 86 ? -6.116 -6.268 14.316 1.00 86.19 86 SER A O 1
ATOM 691 N N . TYR A 1 87 ? -6.956 -7.311 12.497 1.00 77.62 87 TYR A N 1
ATOM 692 C CA . TYR A 1 87 ? -8.357 -7.323 12.932 1.00 77.62 87 TYR A CA 1
ATOM 693 C C . TYR A 1 87 ? -8.759 -8.714 13.441 1.00 77.62 87 TYR A C 1
ATOM 695 O O . TYR A 1 87 ? -7.909 -9.580 13.644 1.00 77.62 87 TYR A O 1
ATOM 703 N N . ASN A 1 88 ? -10.053 -8.934 13.682 1.00 69.56 88 ASN A N 1
ATOM 704 C CA . ASN A 1 88 ? -10.608 -10.150 14.294 1.00 69.56 88 ASN A CA 1
ATOM 705 C C . ASN A 1 88 ? -10.197 -11.466 13.600 1.00 69.56 88 ASN A C 1
ATOM 707 O O . ASN A 1 88 ? -10.186 -12.512 14.239 1.00 69.56 88 ASN A O 1
ATOM 711 N N . ASN A 1 89 ? -9.837 -11.422 12.314 1.00 73.12 89 ASN A N 1
ATOM 712 C CA . ASN A 1 89 ? -9.335 -12.566 11.541 1.00 73.12 89 ASN A CA 1
ATOM 713 C C . ASN A 1 89 ? -7.817 -12.813 11.710 1.00 73.12 89 ASN A C 1
ATOM 715 O O . ASN A 1 89 ? -7.266 -13.710 11.079 1.00 73.12 89 ASN A O 1
ATOM 719 N N . GLY A 1 90 ? -7.119 -12.007 12.516 1.00 84.50 90 GLY A N 1
ATOM 720 C CA . GLY A 1 90 ? -5.671 -12.062 12.725 1.00 84.50 90 GLY A CA 1
ATOM 721 C C . GLY A 1 90 ? -4.833 -11.425 11.610 1.00 84.50 90 GLY A C 1
ATOM 722 O O . GLY A 1 90 ? -3.639 -11.200 11.816 1.00 84.50 90 GLY A O 1
ATOM 723 N N . LYS A 1 91 ? -5.435 -11.074 10.468 1.00 88.81 91 LYS A N 1
ATOM 724 C CA . LYS A 1 91 ? -4.756 -10.439 9.332 1.00 88.81 91 LYS A CA 1
ATOM 725 C C . LYS A 1 91 ? -4.890 -8.919 9.389 1.00 88.81 91 LYS A C 1
ATOM 727 O O . LYS A 1 91 ? -5.928 -8.386 9.789 1.00 88.81 91 LYS A O 1
ATOM 732 N N . SER A 1 92 ? -3.836 -8.221 8.987 1.00 93.75 92 SER A N 1
ATOM 733 C CA . SER A 1 92 ? -3.875 -6.782 8.724 1.00 93.75 92 SER A CA 1
ATOM 734 C C . SER A 1 92 ? -4.246 -6.488 7.272 1.00 93.75 92 SER A C 1
ATOM 736 O O . SER A 1 92 ? -4.110 -7.354 6.406 1.00 93.75 92 SER A O 1
ATOM 738 N N . LEU A 1 93 ? -4.659 -5.251 6.978 1.00 94.75 93 LEU A N 1
ATOM 739 C CA . LEU A 1 93 ? -4.841 -4.804 5.594 1.00 94.75 93 LEU A CA 1
ATOM 740 C C . LEU A 1 93 ? -3.568 -5.026 4.762 1.00 94.75 93 LEU A C 1
ATOM 742 O O . LEU A 1 93 ? -3.649 -5.448 3.613 1.00 94.75 93 LEU A O 1
ATOM 746 N N . PHE A 1 94 ? -2.388 -4.792 5.341 1.00 95.88 94 PHE A N 1
ATOM 747 C CA . PHE A 1 94 ? -1.113 -5.068 4.689 1.00 95.88 94 PHE A CA 1
ATOM 748 C C . PHE A 1 94 ? -0.962 -6.547 4.306 1.00 95.88 94 PHE A C 1
ATOM 750 O O . PHE A 1 94 ? -0.505 -6.833 3.199 1.00 95.88 94 PHE A O 1
ATOM 757 N N . ASP A 1 95 ? -1.359 -7.474 5.182 1.00 94.88 95 ASP A N 1
ATOM 758 C CA . ASP A 1 95 ? -1.296 -8.913 4.895 1.00 94.88 95 ASP A CA 1
ATOM 759 C C . ASP A 1 95 ? -2.249 -9.274 3.749 1.00 94.88 95 ASP A C 1
ATOM 761 O O . ASP A 1 95 ? -1.832 -9.912 2.786 1.00 94.88 95 ASP A O 1
ATOM 765 N N . LEU A 1 96 ? -3.488 -8.770 3.791 1.00 95.06 96 LEU A N 1
ATOM 766 C CA . LEU A 1 96 ? -4.489 -8.988 2.738 1.00 95.06 96 LEU A CA 1
ATOM 767 C C . LEU A 1 96 ? -4.030 -8.455 1.372 1.00 95.06 96 LEU A C 1
ATOM 769 O O . LEU A 1 96 ? -4.216 -9.105 0.348 1.00 95.06 96 LEU A O 1
ATOM 773 N N . LEU A 1 97 ? -3.389 -7.284 1.343 1.00 96.12 97 LEU A N 1
ATOM 774 C CA . LEU A 1 97 ? -2.846 -6.696 0.113 1.00 96.12 97 LEU A CA 1
ATOM 775 C C . LEU A 1 97 ? -1.564 -7.389 -0.368 1.00 96.12 97 LEU A C 1
ATOM 777 O O . LEU A 1 97 ? -1.176 -7.231 -1.527 1.00 96.12 97 LEU A O 1
ATOM 781 N N . SER A 1 98 ? -0.882 -8.123 0.510 1.00 96.06 98 SER A N 1
ATOM 782 C CA . SER A 1 98 ? 0.338 -8.866 0.183 1.00 96.06 98 SER A CA 1
ATOM 783 C C . SER A 1 98 ? 0.058 -10.293 -0.287 1.00 96.06 98 SER A C 1
ATOM 785 O O . SER A 1 98 ? 0.949 -10.910 -0.874 1.00 96.06 98 SER A O 1
ATOM 787 N N . ASP A 1 99 ? -1.160 -10.801 -0.080 1.00 94.94 99 ASP A N 1
ATOM 788 C CA . ASP A 1 99 ? -1.566 -12.132 -0.529 1.00 94.94 99 ASP A CA 1
ATOM 789 C C . ASP A 1 99 ? -1.463 -12.267 -2.063 1.00 94.94 99 ASP A C 1
ATOM 791 O O . ASP A 1 99 ? -1.578 -11.301 -2.834 1.00 94.94 99 ASP A O 1
ATOM 795 N N . ASP A 1 100 ? -1.200 -13.499 -2.516 1.00 91.69 100 ASP A N 1
ATOM 796 C CA . ASP A 1 100 ? -1.054 -13.832 -3.939 1.00 91.69 100 ASP A CA 1
ATOM 797 C C . ASP A 1 100 ? -2.316 -13.431 -4.715 1.00 91.69 100 ASP A C 1
ATOM 799 O O . ASP A 1 100 ? -2.269 -12.672 -5.689 1.00 91.69 100 ASP A O 1
ATOM 803 N N . VAL A 1 101 ? -3.463 -13.845 -4.178 1.00 92.56 101 VAL A N 1
ATOM 804 C CA . VAL A 1 101 ? -4.791 -13.514 -4.678 1.00 92.56 101 VAL A CA 1
ATOM 805 C C . VAL A 1 101 ? -5.389 -12.418 -3.805 1.00 92.56 101 VAL A C 1
ATOM 807 O O . VAL A 1 101 ? -5.532 -12.587 -2.599 1.00 92.56 101 VAL A O 1
ATOM 810 N N . LEU A 1 102 ? -5.760 -11.301 -4.431 1.00 93.88 102 LEU A N 1
ATOM 811 C CA . LEU A 1 102 ? -6.464 -10.212 -3.760 1.00 93.88 102 LEU A CA 1
ATOM 812 C C . LEU A 1 102 ? -7.953 -10.560 -3.654 1.00 93.88 102 LEU A C 1
ATOM 814 O O . LEU A 1 102 ? -8.671 -10.483 -4.653 1.00 93.88 102 LEU A O 1
ATOM 818 N N . ASP A 1 103 ? -8.409 -10.929 -2.457 1.00 93.94 103 ASP A N 1
ATOM 819 C CA . ASP A 1 103 ? -9.840 -11.016 -2.153 1.00 93.94 103 ASP A CA 1
ATOM 820 C C . ASP A 1 103 ? -10.391 -9.599 -1.942 1.00 93.94 103 ASP A C 1
ATOM 822 O O . ASP A 1 103 ? -10.370 -9.038 -0.846 1.00 93.94 103 ASP A O 1
ATOM 826 N N . GLU A 1 104 ? -10.853 -8.991 -3.035 1.00 93.31 104 GLU A N 1
ATOM 827 C CA . GLU A 1 104 ? -11.370 -7.620 -3.036 1.00 93.31 104 GLU A CA 1
ATOM 828 C C . GLU A 1 104 ? -12.544 -7.443 -2.062 1.00 93.31 104 GLU A C 1
ATOM 830 O O . GLU A 1 104 ? -12.689 -6.378 -1.462 1.00 93.31 104 GLU A O 1
ATOM 835 N N . LYS A 1 105 ? -13.355 -8.486 -1.840 1.00 93.19 105 LYS A N 1
ATOM 836 C CA . LYS A 1 105 ? -14.484 -8.422 -0.908 1.00 93.19 105 LYS A CA 1
ATOM 837 C C . LYS A 1 105 ? -13.992 -8.360 0.535 1.00 93.19 105 LYS A C 1
ATOM 839 O O . LYS A 1 105 ? -14.471 -7.522 1.299 1.00 93.19 105 LYS A O 1
ATOM 844 N N . GLU A 1 106 ? -13.042 -9.216 0.910 1.00 93.50 106 GLU A N 1
ATOM 845 C CA . GLU A 1 106 ? -12.440 -9.180 2.249 1.00 93.50 106 GLU A CA 1
ATOM 846 C C . GLU A 1 106 ? -11.732 -7.842 2.500 1.00 93.50 106 GLU A C 1
ATOM 848 O O . GLU A 1 106 ? -11.925 -7.225 3.550 1.00 93.50 106 GLU A O 1
ATOM 853 N N . ILE A 1 107 ? -10.983 -7.344 1.513 1.00 95.81 107 ILE A N 1
ATOM 854 C CA . ILE A 1 107 ? -10.270 -6.065 1.602 1.00 95.81 107 ILE A CA 1
ATOM 855 C C . ILE A 1 107 ? -11.243 -4.894 1.773 1.00 95.81 107 ILE A C 1
ATOM 857 O O . ILE A 1 107 ? -11.033 -4.053 2.647 1.00 95.81 107 ILE A O 1
ATOM 861 N N . HIS A 1 108 ? -12.317 -4.825 0.982 1.00 95.56 108 HIS A N 1
ATOM 862 C CA . HIS A 1 108 ? -13.300 -3.745 1.098 1.00 95.56 108 HIS A CA 1
ATOM 863 C C . HIS A 1 108 ? -14.013 -3.748 2.450 1.00 95.56 108 HIS A C 1
ATOM 865 O O . HIS A 1 108 ? -14.167 -2.682 3.045 1.00 95.56 108 HIS A O 1
ATOM 871 N N . ASN A 1 109 ? -14.382 -4.924 2.966 1.00 93.38 109 ASN A N 1
ATOM 872 C CA . ASN A 1 109 ? -14.952 -5.042 4.309 1.00 93.38 109 ASN A CA 1
ATOM 873 C C . ASN A 1 109 ? -13.961 -4.546 5.371 1.00 93.38 109 ASN A C 1
ATOM 875 O O . ASN A 1 109 ? -14.340 -3.816 6.283 1.00 93.38 109 ASN A O 1
ATOM 879 N N . HIS A 1 110 ? -12.681 -4.903 5.237 1.00 93.50 110 HIS A N 1
ATOM 880 C CA . HIS A 1 110 ? -11.642 -4.446 6.156 1.00 93.50 110 HIS A CA 1
ATOM 881 C C . HIS A 1 110 ? -11.493 -2.920 6.115 1.00 93.50 110 HIS A C 1
ATOM 883 O O . HIS A 1 110 ? -11.460 -2.284 7.163 1.00 93.50 110 HIS A O 1
ATOM 889 N N . LEU A 1 111 ? -11.473 -2.311 4.925 1.00 94.56 111 LEU A N 1
ATOM 890 C CA . LEU A 1 111 ? -11.417 -0.854 4.767 1.00 94.56 111 LEU A CA 1
ATOM 891 C C . LEU A 1 111 ? -12.631 -0.146 5.378 1.00 94.56 111 LEU A C 1
ATOM 893 O O . LEU A 1 111 ? -12.464 0.896 6.005 1.00 94.56 111 LEU A O 1
ATOM 897 N N . GLN A 1 112 ? -13.835 -0.705 5.257 1.00 94.44 112 GLN A N 1
ATOM 898 C CA . GLN A 1 112 ? -15.015 -0.141 5.918 1.00 94.44 112 GLN A CA 1
ATOM 899 C C . GLN A 1 112 ? -14.842 -0.119 7.439 1.00 94.44 112 GLN A C 1
ATOM 901 O O . GLN A 1 112 ? -14.995 0.940 8.047 1.00 94.44 112 GLN A O 1
ATOM 906 N N . LEU A 1 113 ? -14.403 -1.230 8.036 1.00 91.44 113 LEU A N 1
ATOM 907 C CA . LEU A 1 113 ? -14.120 -1.298 9.474 1.00 91.44 113 LEU A CA 1
ATOM 908 C C . LEU A 1 113 ? -13.059 -0.271 9.906 1.00 91.44 113 LEU A C 1
ATOM 910 O O . LEU A 1 113 ? -13.227 0.397 10.925 1.00 91.44 113 LEU A O 1
ATOM 914 N N . LEU A 1 114 ? -11.995 -0.089 9.110 1.00 91.56 114 LEU A N 1
ATOM 915 C CA . LEU A 1 114 ? -10.982 0.941 9.375 1.00 91.56 114 LEU A CA 1
ATOM 916 C C . LEU A 1 114 ? -11.579 2.350 9.355 1.00 91.56 114 LEU A C 1
ATOM 918 O O . LEU A 1 114 ? -11.249 3.174 10.207 1.00 91.56 114 LEU A O 1
ATOM 922 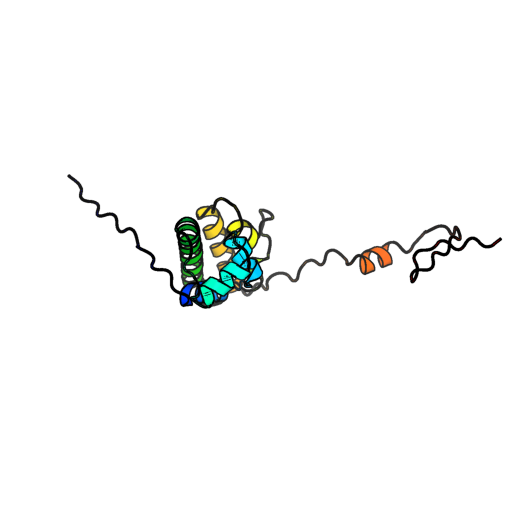N N . SER A 1 115 ? -12.441 2.637 8.377 1.00 93.69 115 SER A N 1
ATOM 923 C CA . SER A 1 115 ? -13.061 3.956 8.234 1.00 93.69 115 SER A CA 1
ATOM 924 C C . SER A 1 115 ? -13.983 4.282 9.408 1.00 93.69 115 SER A C 1
ATOM 926 O O . SER A 1 115 ? -13.976 5.411 9.901 1.00 93.69 115 SER A O 1
ATOM 928 N N . GLU A 1 116 ? -14.712 3.284 9.912 1.00 91.44 116 GLU A N 1
ATOM 929 C CA . GLU A 1 116 ? -15.549 3.415 11.102 1.00 91.44 116 GLU A CA 1
ATOM 930 C C . GLU A 1 116 ? -14.691 3.680 12.340 1.00 91.44 116 GLU A C 1
ATOM 932 O O . GLU A 1 116 ? -14.964 4.619 13.086 1.00 91.44 116 GLU A O 1
ATOM 937 N N . ASP A 1 117 ? -13.612 2.921 12.537 1.00 89.38 117 ASP A N 1
ATOM 938 C CA . ASP A 1 117 ? -12.714 3.105 13.678 1.00 89.38 117 ASP A CA 1
ATOM 939 C C . ASP A 1 117 ? -12.050 4.491 13.678 1.00 89.38 117 ASP A C 1
ATOM 941 O O . ASP A 1 117 ? -12.015 5.156 14.719 1.00 89.38 117 ASP A O 1
ATOM 945 N N . ILE A 1 118 ? -11.592 4.961 12.513 1.00 88.81 118 ILE A N 1
ATOM 946 C CA . ILE A 1 118 ? -11.009 6.300 12.3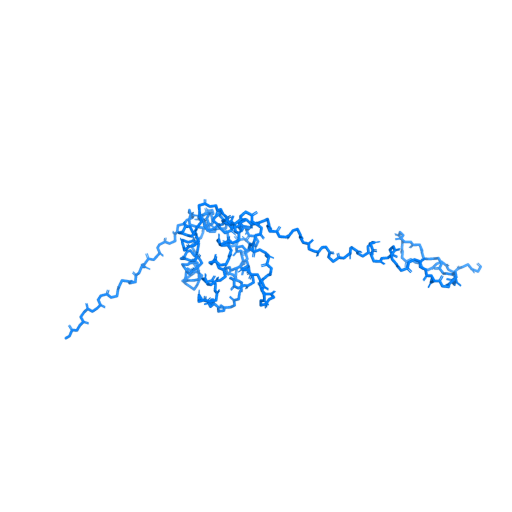44 1.00 88.81 118 ILE A CA 1
ATOM 947 C C . ILE A 1 118 ? -12.053 7.393 12.600 1.00 88.81 118 ILE A C 1
ATOM 949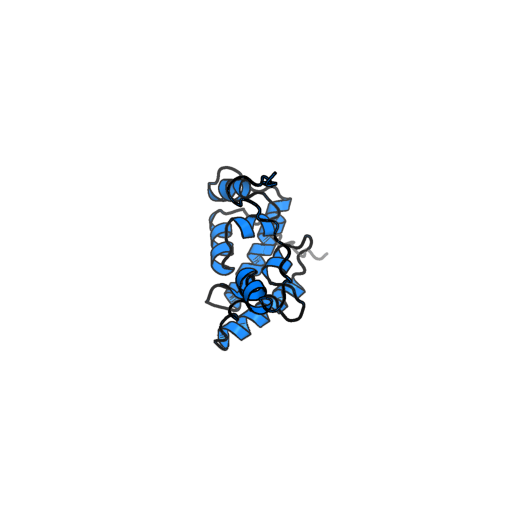 O O . ILE A 1 118 ? -11.770 8.350 13.323 1.00 88.81 118 ILE A O 1
ATOM 953 N N . SER A 1 119 ? -13.270 7.241 12.072 1.00 87.62 119 SER A N 1
ATOM 954 C CA . SER A 1 119 ? -14.360 8.211 12.265 1.00 87.62 119 SER A CA 1
ATOM 955 C C . SER A 1 119 ? -14.822 8.295 13.721 1.00 87.62 119 SER A C 1
ATOM 957 O O . SER A 1 119 ? -15.190 9.367 14.194 1.00 87.62 119 SER A O 1
ATOM 959 N N . GLN A 1 120 ? -14.756 7.186 14.463 1.00 86.69 120 GLN A N 1
ATOM 960 C CA . GLN A 1 120 ? -15.045 7.139 15.901 1.00 86.69 120 GLN A CA 1
ATOM 961 C C . GLN A 1 120 ? -13.873 7.636 16.766 1.00 86.69 120 GLN A C 1
ATOM 963 O O . GLN A 1 120 ? -13.911 7.513 17.991 1.00 86.69 120 GLN A O 1
ATOM 968 N N . GLY A 1 121 ? -12.810 8.170 16.153 1.00 79.88 121 GLY A N 1
ATOM 969 C CA . GLY A 1 121 ? -11.632 8.672 16.858 1.00 79.88 121 GLY A CA 1
ATOM 970 C C . GLY A 1 121 ? -10.882 7.585 17.626 1.00 79.88 121 GLY A C 1
ATOM 971 O O . GLY A 1 121 ? -10.087 7.901 18.518 1.00 79.88 121 GLY A O 1
ATOM 972 N N . LYS A 1 122 ? -11.116 6.301 17.310 1.00 77.50 122 LYS A N 1
ATOM 973 C CA . LYS A 1 122 ? -10.324 5.227 17.897 1.00 77.50 122 LYS A CA 1
ATOM 974 C C . LYS A 1 122 ? -8.903 5.431 17.410 1.00 77.50 122 LYS A C 1
ATOM 976 O O . LYS A 1 122 ? -8.634 5.550 16.220 1.00 77.50 122 LYS A O 1
ATOM 981 N N . SER A 1 123 ? -7.973 5.507 18.348 1.00 66.19 123 SER A N 1
ATOM 982 C CA . SER A 1 123 ? -6.563 5.448 17.998 1.00 66.19 123 SER A CA 1
ATOM 983 C C . SER A 1 123 ? -6.230 4.002 17.665 1.00 66.19 123 SER A C 1
ATOM 985 O O . SER A 1 123 ? -6.671 3.088 18.364 1.00 66.19 123 SER A O 1
ATOM 987 N N . SER A 1 124 ? -5.441 3.787 16.610 1.00 61.16 124 SER A N 1
ATOM 988 C CA . SER A 1 124 ? -4.876 2.467 16.335 1.00 61.16 124 SER A CA 1
ATOM 989 C C . SER A 1 124 ? -4.186 1.994 17.621 1.00 61.16 124 SER A C 1
ATOM 991 O O . SER A 1 124 ? -3.299 2.724 18.093 1.00 61.16 124 SER A O 1
ATOM 993 N N . PRO A 1 125 ? -4.600 0.868 18.242 1.00 52.66 125 PRO A N 1
ATOM 994 C CA . PRO A 1 125 ? -4.017 0.389 19.481 1.00 52.66 125 PRO A CA 1
ATOM 995 C C . PRO A 1 125 ? -2.505 0.366 19.316 1.00 52.66 125 PRO A C 1
ATOM 997 O O . PRO A 1 125 ? -1.969 -0.310 18.433 1.00 52.66 125 PRO A O 1
ATOM 1000 N N . LYS A 1 126 ? -1.804 1.148 20.151 1.00 46.69 126 LYS A N 1
ATOM 1001 C CA . LYS A 1 126 ? -0.353 1.020 20.306 1.00 46.69 126 LYS A CA 1
ATOM 1002 C C . LYS A 1 126 ? -0.095 -0.471 20.444 1.00 46.69 126 LYS A C 1
ATOM 1004 O O . LYS A 1 126 ? -0.736 -1.077 21.303 1.00 46.69 126 LYS A O 1
ATOM 1009 N N . LYS A 1 127 ? 0.763 -1.032 19.571 1.00 46.06 127 LYS A N 1
ATOM 1010 C CA . LYS A 1 127 ? 1.226 -2.429 19.617 1.00 46.06 127 LYS A CA 1
ATOM 1011 C C . LYS A 1 127 ? 1.110 -2.903 21.057 1.00 46.06 127 LYS A C 1
ATOM 1013 O O . LYS A 1 127 ? 1.792 -2.330 21.909 1.00 46.06 127 LYS A O 1
ATOM 1018 N N . GLN A 1 128 ? 0.261 -3.894 21.334 1.00 45.50 128 GLN A N 1
ATOM 1019 C CA . GLN A 1 128 ? 0.461 -4.692 22.532 1.00 45.50 128 GLN A CA 1
ATOM 1020 C C . GLN A 1 128 ? 1.880 -5.221 22.380 1.00 45.50 128 GLN A C 1
ATOM 1022 O O . GLN A 1 128 ? 2.154 -6.100 21.562 1.00 45.50 128 GLN A O 1
ATOM 1027 N N . SER A 1 129 ? 2.813 -4.524 23.022 1.00 45.22 129 SER A N 1
ATOM 1028 C CA . SER A 1 129 ? 4.215 -4.857 23.020 1.00 45.22 129 SER A CA 1
ATOM 1029 C C . SER A 1 129 ? 4.238 -6.256 23.589 1.00 45.22 129 SER A C 1
ATOM 1031 O O . SER A 1 129 ? 3.974 -6.436 24.777 1.00 45.22 129 SER A O 1
ATOM 1033 N N . LYS A 1 130 ? 4.487 -7.263 22.740 1.00 50.62 130 LYS A N 1
ATOM 1034 C CA . LYS A 1 130 ? 5.023 -8.520 23.250 1.00 50.62 130 LYS A CA 1
ATOM 1035 C C . LYS A 1 130 ? 6.172 -8.077 24.155 1.00 50.62 130 LYS A C 1
ATOM 1037 O O . LYS A 1 130 ? 7.013 -7.324 23.650 1.00 50.62 130 LYS A O 1
ATOM 1042 N N . PRO A 1 131 ? 6.145 -8.397 25.462 1.00 48.84 131 PRO A N 1
ATOM 1043 C CA . PRO A 1 131 ? 7.136 -7.877 26.387 1.00 48.84 131 PRO A CA 1
ATOM 1044 C C . PRO A 1 131 ? 8.505 -8.121 25.767 1.00 48.84 131 PRO A C 1
ATOM 1046 O O . PRO A 1 131 ? 8.764 -9.208 25.240 1.00 48.84 131 PRO A O 1
ATOM 1049 N N . SER A 1 132 ? 9.324 -7.072 25.712 1.00 62.62 132 SER A N 1
ATOM 1050 C CA . SER A 1 132 ? 10.656 -7.176 25.115 1.00 62.62 132 SER A CA 1
ATOM 1051 C C . SER A 1 132 ? 11.389 -8.356 25.755 1.00 62.62 132 SER A C 1
ATOM 1053 O O . SER A 1 132 ? 11.154 -8.651 26.923 1.00 62.62 132 SER A O 1
ATOM 1055 N N . VAL A 1 133 ? 12.307 -9.023 25.051 1.00 55.72 133 VAL A N 1
ATOM 1056 C CA . VAL A 1 133 ? 13.141 -10.085 25.655 1.00 55.72 133 VAL A CA 1
ATOM 1057 C C . VAL A 1 133 ? 13.792 -9.590 26.957 1.00 55.72 133 VAL A C 1
ATOM 1059 O O . VAL A 1 133 ? 13.878 -10.332 27.929 1.00 55.72 133 VAL A O 1
ATOM 1062 N N . ARG A 1 134 ? 14.128 -8.293 27.025 1.00 53.19 134 ARG A N 1
ATOM 1063 C CA . ARG A 1 134 ? 14.619 -7.610 28.232 1.00 53.19 134 ARG A CA 1
ATOM 1064 C C . ARG A 1 134 ? 13.581 -7.536 29.366 1.00 53.19 134 ARG A C 1
ATOM 1066 O O . ARG A 1 134 ? 13.931 -7.639 30.534 1.00 53.19 134 ARG A O 1
ATOM 1073 N N . GLU A 1 135 ? 12.312 -7.365 29.022 1.00 52.72 135 GLU A N 1
ATOM 1074 C CA . GLU A 1 135 ? 11.166 -7.270 29.933 1.00 52.72 135 GLU A CA 1
ATOM 1075 C C . GLU A 1 135 ? 10.680 -8.659 30.396 1.00 52.72 135 GLU A C 1
ATOM 1077 O O . GLU A 1 135 ? 10.284 -8.824 31.547 1.00 52.72 135 GLU A O 1
ATOM 1082 N N . LEU A 1 136 ? 10.783 -9.681 29.536 1.00 57.12 136 LEU A N 1
ATOM 1083 C CA . LEU A 1 136 ? 10.592 -11.097 29.880 1.00 57.12 136 LEU A CA 1
ATOM 1084 C C . LEU A 1 136 ? 11.708 -11.613 30.796 1.00 57.12 136 LEU A C 1
ATOM 1086 O O . LEU A 1 136 ? 11.417 -12.293 31.778 1.00 57.12 136 LEU A O 1
ATOM 1090 N N . ALA A 1 137 ? 12.964 -11.247 30.521 1.00 60.28 137 ALA A N 1
ATOM 1091 C CA . ALA A 1 137 ? 14.105 -11.598 31.364 1.00 60.28 137 ALA A CA 1
ATOM 1092 C C . ALA A 1 137 ? 13.963 -11.009 32.775 1.00 60.28 137 ALA A C 1
ATOM 1094 O O . ALA A 1 137 ? 14.153 -11.726 33.749 1.00 60.28 137 ALA A O 1
ATOM 1095 N N . ALA A 1 138 ? 13.518 -9.752 32.890 1.00 62.34 138 ALA A N 1
ATOM 1096 C CA . ALA A 1 138 ? 13.258 -9.110 34.180 1.00 62.34 138 ALA A CA 1
ATOM 1097 C C . ALA A 1 138 ? 12.150 -9.799 35.003 1.00 62.34 138 ALA A C 1
ATOM 1099 O O . ALA A 1 138 ? 12.172 -9.736 36.230 1.00 62.34 138 ALA A O 1
ATOM 1100 N N . ARG A 1 139 ? 11.191 -10.471 34.347 1.00 54.62 139 ARG A N 1
ATOM 1101 C CA . ARG A 1 139 ? 10.122 -11.237 35.015 1.00 54.62 139 ARG A CA 1
ATOM 1102 C C . ARG A 1 139 ? 10.570 -12.628 35.470 1.00 54.62 139 ARG A C 1
ATOM 1104 O O . ARG A 1 139 ? 9.979 -13.167 36.399 1.00 54.62 139 ARG A O 1
ATOM 1111 N N . HIS A 1 140 ? 11.601 -13.193 34.843 1.00 51.00 140 HIS A N 1
ATOM 1112 C CA . HIS A 1 140 ? 12.143 -14.517 35.165 1.00 51.00 140 HIS A CA 1
ATOM 1113 C C . HIS A 1 140 ? 13.397 -14.486 36.055 1.00 51.00 140 HIS A C 1
ATOM 1115 O O . HIS A 1 140 ? 13.935 -15.546 36.367 1.00 51.00 140 HIS A O 1
ATOM 1121 N N . SER A 1 141 ? 13.823 -13.317 36.551 1.00 47.38 141 SER A N 1
ATOM 1122 C CA . SER A 1 141 ? 14.964 -13.146 37.474 1.00 47.38 141 SER A CA 1
ATOM 1123 C C . SER A 1 141 ? 14.792 -13.778 38.866 1.00 47.38 141 SER A C 1
ATOM 1125 O O . SER A 1 141 ? 15.480 -13.399 39.808 1.00 47.38 141 SER A O 1
ATOM 1127 N N . SER A 1 142 ? 13.873 -14.721 39.048 1.00 51.47 142 SER A N 1
ATOM 1128 C CA . SER A 1 142 ? 13.764 -15.507 40.273 1.00 51.47 142 SER A CA 1
ATOM 1129 C C . SER A 1 142 ? 14.030 -16.971 39.949 1.00 51.47 142 SER A C 1
ATOM 1131 O O . SER A 1 142 ? 13.170 -17.660 39.408 1.00 51.47 142 SER A O 1
ATOM 1133 N N . LYS A 1 143 ? 15.228 -17.411 40.360 1.00 48.25 143 LYS A N 1
ATOM 1134 C CA . LYS A 1 143 ? 15.791 -18.773 40.325 1.00 48.25 143 LYS A CA 1
ATOM 1135 C C . LYS A 1 143 ? 16.460 -19.194 39.012 1.00 48.25 143 LYS A C 1
ATOM 1137 O O . LYS A 1 143 ? 15.978 -20.075 38.310 1.00 48.25 143 LYS A O 1
ATOM 1142 N N . VAL A 1 144 ? 17.658 -18.667 38.766 1.00 41.94 144 VAL A N 1
ATOM 1143 C CA . VAL A 1 144 ? 18.716 -19.477 38.146 1.00 41.94 144 VAL A CA 1
ATOM 1144 C C . VAL A 1 144 ? 19.659 -19.865 39.276 1.00 41.94 144 VAL A C 1
ATOM 1146 O O . VAL A 1 144 ? 20.255 -19.001 39.910 1.00 41.94 144 VAL A O 1
ATOM 1149 N N . SER A 1 145 ? 19.683 -21.161 39.589 1.00 42.75 145 SER A N 1
ATOM 1150 C CA . SER A 1 145 ? 20.660 -21.759 40.495 1.00 42.75 145 SER A CA 1
ATOM 1151 C C . SER A 1 145 ? 22.054 -21.435 39.974 1.00 42.75 145 SER A C 1
ATOM 1153 O O . SER A 1 145 ? 22.336 -21.682 38.801 1.00 42.75 145 SER A O 1
ATOM 1155 N N . GLU A 1 146 ? 22.893 -20.875 40.839 1.00 45.25 146 GLU A N 1
ATOM 1156 C CA . GLU A 1 146 ? 24.313 -20.658 40.592 1.00 45.25 146 GLU A CA 1
ATOM 1157 C C . GLU A 1 146 ? 24.957 -21.977 40.159 1.00 45.25 146 GLU A C 1
ATOM 1159 O O . GLU A 1 146 ? 25.033 -22.921 40.937 1.00 45.25 146 GLU A O 1
ATOM 1164 N N . ASN A 1 147 ? 25.407 -22.036 38.910 1.00 41.66 147 ASN A N 1
ATOM 1165 C CA . ASN A 1 147 ? 26.542 -22.853 38.516 1.00 41.66 147 ASN A CA 1
ATOM 1166 C C . ASN A 1 147 ? 27.438 -21.941 37.676 1.00 41.66 147 ASN A C 1
ATOM 1168 O O . ASN A 1 147 ? 27.021 -21.392 36.656 1.00 41.66 147 ASN A O 1
ATOM 1172 N N . ASN A 1 148 ? 28.628 -21.700 38.216 1.00 50.41 148 ASN A N 1
ATOM 1173 C CA . ASN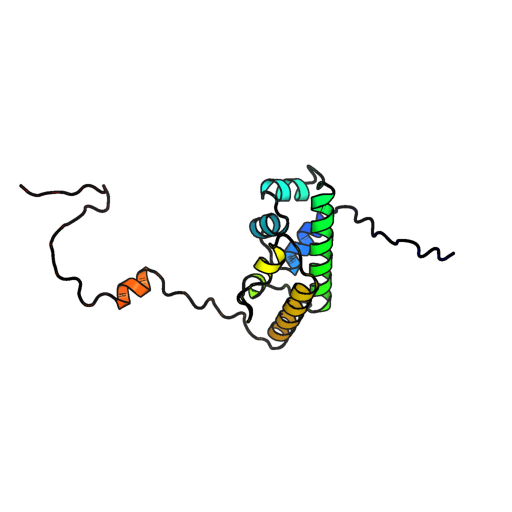 A 1 148 ? 29.632 -20.762 37.739 1.00 50.41 148 ASN A CA 1
ATOM 1174 C C . ASN A 1 148 ? 30.241 -21.266 36.422 1.00 50.41 148 ASN A C 1
ATOM 1176 O O . ASN A 1 148 ? 31.139 -22.096 36.455 1.00 50.41 148 ASN A O 1
ATOM 1180 N N . ASP A 1 149 ? 29.788 -20.740 35.287 1.00 47.47 149 ASP A N 1
ATOM 1181 C CA . ASP A 1 149 ? 30.515 -20.809 34.015 1.00 47.47 149 ASP A CA 1
ATOM 1182 C C . ASP A 1 149 ? 30.489 -19.415 33.373 1.00 47.47 149 ASP A C 1
ATOM 1184 O O . ASP A 1 149 ? 29.557 -19.036 32.658 1.00 47.47 149 ASP A O 1
ATOM 1188 N N . THR A 1 150 ? 31.507 -18.607 33.671 1.00 43.62 150 THR A N 1
ATOM 1189 C CA . THR A 1 150 ? 31.631 -17.244 33.142 1.00 43.62 150 THR A CA 1
ATOM 1190 C C . THR A 1 150 ? 32.078 -17.295 31.679 1.00 43.62 150 THR A C 1
ATOM 1192 O O . THR A 1 150 ? 33.223 -17.622 31.373 1.00 43.62 150 THR A O 1
ATOM 1195 N N . ILE A 1 151 ? 31.174 -16.957 30.757 1.00 49.97 151 ILE A N 1
ATOM 1196 C CA . ILE A 1 151 ? 31.485 -16.770 29.333 1.00 49.97 151 ILE A CA 1
ATOM 1197 C C . ILE A 1 151 ? 31.856 -15.301 29.097 1.00 49.97 151 ILE A C 1
ATOM 1199 O O . ILE A 1 151 ? 31.067 -14.406 29.403 1.00 49.97 151 ILE A O 1
ATOM 1203 N N . ASP A 1 152 ? 33.033 -15.051 28.517 1.00 52.56 152 ASP A N 1
ATOM 1204 C CA . ASP A 1 152 ? 33.428 -13.719 28.048 1.00 52.56 152 ASP A CA 1
ATOM 1205 C C . ASP A 1 152 ? 32.587 -13.325 26.819 1.00 52.56 152 ASP A C 1
ATOM 1207 O O . ASP A 1 152 ? 32.713 -13.886 25.725 1.00 52.56 152 ASP A O 1
ATOM 1211 N N . TRP A 1 153 ? 31.698 -12.350 27.016 1.00 55.50 153 TRP A N 1
ATOM 1212 C CA . TRP A 1 153 ? 30.706 -11.913 26.034 1.00 55.50 153 TRP A CA 1
ATOM 1213 C C . TRP A 1 153 ? 31.285 -11.087 24.876 1.00 55.50 153 TRP A C 1
ATOM 1215 O O . TRP A 1 153 ? 30.582 -10.867 23.889 1.00 55.50 153 TRP A O 1
ATOM 1225 N N . LEU A 1 154 ? 32.545 -10.649 24.960 1.00 43.25 154 LEU A N 1
ATOM 1226 C CA . LEU A 1 154 ? 33.213 -9.903 23.889 1.00 43.25 154 LEU A CA 1
ATOM 1227 C C . LEU A 1 154 ? 33.953 -10.813 22.903 1.00 43.25 154 LEU A C 1
ATOM 1229 O O . LEU A 1 154 ? 34.209 -10.401 21.772 1.00 43.25 154 LEU A O 1
ATOM 1233 N N . THR A 1 155 ? 34.269 -12.051 23.293 1.00 61.47 155 THR A N 1
ATOM 1234 C CA . THR A 1 155 ? 35.081 -12.965 22.468 1.00 61.47 155 THR A CA 1
ATOM 1235 C C . THR A 1 155 ? 34.462 -14.347 22.257 1.00 61.47 155 THR A C 1
ATOM 1237 O O . THR A 1 155 ? 34.931 -15.099 21.401 1.00 61.47 155 THR A O 1
ATOM 1240 N N . GLY A 1 156 ? 33.396 -14.696 22.987 1.00 45.41 156 GLY A N 1
ATOM 1241 C CA . GLY A 1 156 ? 32.663 -15.955 22.821 1.00 45.41 156 GLY A CA 1
ATOM 1242 C C . GLY A 1 156 ? 33.462 -17.209 23.192 1.00 45.41 156 GLY A C 1
ATOM 1243 O O . GLY A 1 156 ? 33.030 -18.321 22.881 1.00 45.41 156 GLY A O 1
ATOM 1244 N N . LYS A 1 157 ? 34.622 -17.065 23.842 1.00 46.22 157 LYS A N 1
ATOM 1245 C CA . LYS A 1 157 ? 35.443 -18.192 24.294 1.00 46.22 157 LYS A CA 1
ATOM 1246 C C . LYS A 1 157 ? 35.145 -18.535 25.752 1.00 46.22 157 LYS A C 1
ATOM 1248 O O . LYS A 1 157 ? 35.017 -17.660 26.603 1.00 46.22 157 LYS A O 1
ATOM 1253 N N . ARG A 1 158 ? 35.056 -19.838 26.030 1.00 52.91 158 ARG A N 1
ATOM 1254 C CA . ARG A 1 158 ? 34.995 -20.387 27.389 1.00 52.91 158 ARG A CA 1
ATOM 1255 C C . ARG A 1 158 ? 36.384 -20.288 28.014 1.00 52.91 158 ARG A C 1
ATOM 1257 O O . ARG A 1 158 ? 37.328 -20.845 27.459 1.00 52.91 158 ARG A O 1
ATOM 1264 N N . ILE A 1 159 ? 36.502 -19.584 29.135 1.00 53.22 159 ILE A N 1
ATOM 1265 C CA . ILE A 1 159 ? 37.736 -19.534 29.921 1.00 53.22 159 ILE A CA 1
ATOM 1266 C C . ILE A 1 159 ? 37.584 -20.578 31.027 1.00 53.22 159 ILE A C 1
ATOM 1268 O O . ILE A 1 159 ? 36.874 -20.349 32.001 1.00 53.22 159 ILE A O 1
ATOM 1272 N N . GLY A 1 160 ? 38.196 -21.746 30.843 1.00 42.84 160 GLY A N 1
ATOM 1273 C CA . GLY A 1 160 ? 38.429 -22.672 31.948 1.00 42.84 160 GLY A CA 1
ATOM 1274 C C . GLY A 1 160 ? 39.643 -22.186 32.733 1.00 42.84 160 GLY A C 1
ATOM 1275 O O . GLY A 1 160 ? 40.693 -21.966 32.133 1.00 42.84 160 GLY A O 1
ATOM 1276 N N . LEU A 1 161 ? 39.484 -21.963 34.037 1.00 41.59 161 LEU A N 1
ATOM 1277 C CA . LEU A 1 161 ? 40.605 -21.801 34.960 1.00 41.59 161 LEU A CA 1
ATOM 1278 C C . LEU A 1 161 ? 41.111 -23.204 35.324 1.00 41.59 161 LEU A C 1
ATOM 1280 O O . LEU A 1 161 ? 40.418 -23.922 36.042 1.00 41.59 161 LEU A O 1
ATOM 1284 N N . GLU A 1 162 ? 42.292 -23.569 34.834 1.00 39.00 162 GLU A N 1
ATOM 1285 C CA . GLU A 1 162 ? 43.221 -24.462 35.542 1.00 39.00 162 GLU A CA 1
ATOM 1286 C C . GLU A 1 162 ? 44.489 -23.672 35.867 1.00 39.00 162 GLU A C 1
ATOM 1288 O O . GLU A 1 162 ? 44.959 -22.922 34.976 1.00 39.00 162 GLU A O 1
#

Mean predicted aligned error: 13.55 Å

Sequence (162 aa):
MDEAKNRKSEFVYNVGEISSIRSSLSLTVTEMAKILRVERQTIYAWIGGSFEPHPSNQSRLNKIHSIAKYWDTLSSLPVGNFVRQSYNNGKSLFDLLSDDVLDEKEIHNHLQLLSEDISQGKSSPKKQSKPSVRELAARHSSKVSENNDTIDWLTGKRIGLE

Solvent-accessible surface area (backbone atoms only — not comparable to full-atom values): 9956 Å² total; per-residue (Å²): 136,83,82,78,76,77,78,70,79,79,78,74,91,51,54,66,51,63,53,48,34,26,55,41,45,48,46,51,66,66,52,47,12,48,43,66,71,49,54,54,67,55,52,52,33,36,62,67,66,75,47,81,73,55,72,74,50,42,56,52,49,52,52,54,42,52,52,33,51,52,46,57,74,67,31,96,63,52,53,45,70,45,32,74,39,59,47,100,84,68,51,18,57,50,53,51,52,42,39,93,69,71,56,62,68,63,50,52,55,50,51,50,54,50,38,51,40,53,74,70,66,51,70,72,75,71,73,82,66,70,67,47,72,71,56,48,49,66,73,57,76,75,81,76,80,90,73,95,73,72,65,46,86,90,74,75,49,79,68,79,90,127

=== Feature glossary ===
The features interleaved in this record are:

— What the protein is —

Sequence gives the chain of amino acids in standard one-letter code (A=alanine, C=cysteine, …, Y=tyrosine), read N→C. It is the only feature that is directly encoded by the gene; all structural features are derived from the folded form of this sequence.

Database cross-references. InterPro integrates a dozen domai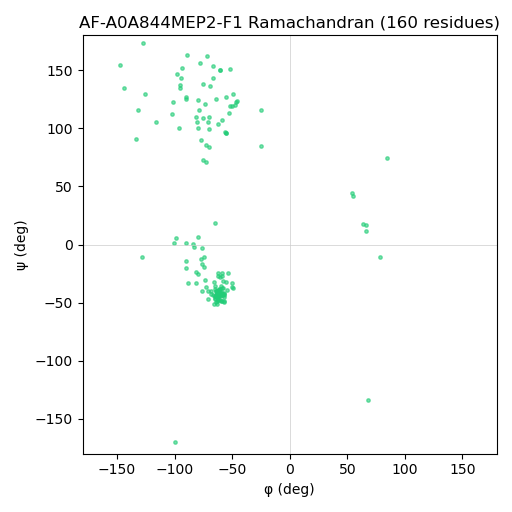n/family signature databases into unified entries with residue-range hits. GO terms attach function/process/location labels with evidence codes. CATH codes position the fold in a four-level structural taxonomy. Organism is the NCBI-taxonomy species name.

— Where its atoms are —

Atomic coordinates in PDBx/mmCIF format — the same representation the Protein Data Bank distributes. Each line of the _atom_site loop places one backbone atom in Cartesian space (units: ångströms, origin: arbitrary).

The six renders are orthographic views along the three Cartesian axes in both directions. Representation (cartoon, sticks, or surface) and color scheme (sequence-rainbow or by-chain) vary across proteins so the training set covers all the common visualization conventions.

— Local backbone conformation —

Eight-state secondary structure (DSSP): H is the canonical α-helix, G the tighter 3₁₀-helix, I the wider π-helix; E/B are β-structure, T and S are turns and bends, and '-' is everything else. DSSP derives these from the pattern of main-chain N–H···O=C hydrogen bonds, not from the sequence.

P-SEA three-state annotation labels each residue as helix, strand, or coil based purely on the geometry of the Cα trace. It serves as a fallback when the full backbone (and thus DSSP) is unavailable.

The φ/ψ torsion pair specifies the backbone conformation at each residue. φ rotates about the N–Cα bond, ψ about the Cα–C bond. Steric clashes forbid most of the (φ, ψ) plane — the allowed regions (α-helix basin, β-sheet basin, left-handed helix) are the Ramachandran-allowed regions.

— Global shape and packing —

The geometric summary reports three shape descriptors. Rg (radius of gyration) measures how spread out the Cα atoms are about their centre of mass; compact globular proteins have small Rg, elongated or unfolded ones large. Cα contacts (<8 Å, |i−j|>4) count long-range residue pairs in spatial proximity — high for tightly packed folds, near zero for rods or random coil. The bounding-box extents give the protein's footprint along x, y, z in Å.

Solvent-accessible surface area (SASA) is the area in Å² traced out by the centre of a 1.4 Å probe sphere (a water molecule) rolled over the protein's van der Waals surface (Shrake–Rupley / Lee–Richards construction). Buried residues have near-zero SASA; fully exposed residues can exceed 200 Å². The total SASA scales roughly with the number of surface residues.

The contact map is a binary N×N matrix image: pixel (i, j) is dark where Cα_i and Cα_j are within 8 Å and |i−j|>4. Because the |i−j|>4 filter removes local helical contacts, off-diagonal stripes parallel to the main diagonal indicate parallel β-sheets; stripes perpendicular to it indicate antiparallel β-sheets. The Ramachandran plot scatters every residue's (φ, ψ) pair against the sterically allowed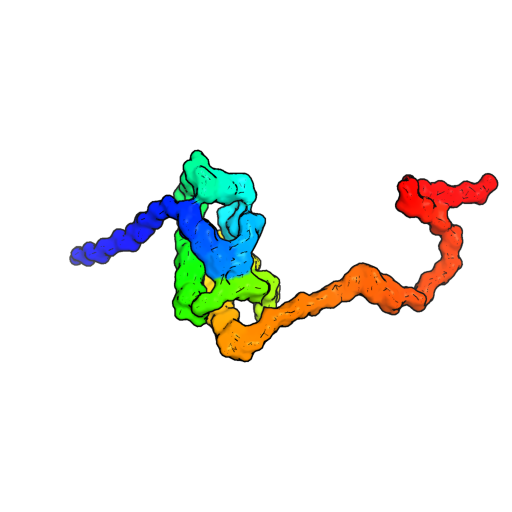 regions. The PAE heatmap renders the predicted-aligned-error matrix.

— Structural neighborhood —

3Di is Foldseek's structural alphabet. Each residue is assigned one of twenty discrete states based on how its Cα sits relative to its spatial (not sequential) neighbors. Aligning 3Di strings finds structural homologs roughly as well as full 3D superposition, but orders of magnitude faster.

Nearest PDB neighbors are the top structural matches found by Foldseek when searching this structure against the entire Protein Data Bank. Each hit reports a TM-score (0 to 1; >0.5 almost always implies the same fold) and an E-value. These are *structural* homologs — they may share no detectable sequence similarity.

— Confidence and disorder —

For AlphaFold models, the B-factor field carries pLDDT — the model's own estimate of local accuracy on a 0–100 scale. Regions with pLDDT<50 should be treated as essentially unmodeled; they often correspond to intrinsically disordered segments.

Crystallographic B-factors measure how much each atom's electron density is smeared out, in Å². They rise in mobile loops and surface residues and fall in the buried interior. In AlphaFold models this column is repurposed to hold pLDDT instead.

Predicted aligned error is AlphaFold's pairwise confidence. Unlike pLDDT (per-residue), PAE is per-residue-pair and captures whether two parts of the structure are correctly placed relative to each other. Units are ångströms of expected positional error.